Protein AF-A0A2H5VAJ6-F1 (afdb_monomer)

Sequence (158 aa):
MIKIFIHKDFTLPMLGKDSFVKLMRAGVEYDRASRRFRIKDGADVASILAILKEVVREEISIELPCMICGNDAGCSECEFSSNCDRTSVSSKCICKQCIEGGYHGYTEHLSSLFNAAKSRGDGEVQQQGRGGRRGRGGERIGGRGGDGGDKGGKGKID

Secondary structure (DSSP, 8-state):
-EEEETTS-B--PPPPHHHHHHHHHTTEEEETTTTEEEEPTT--HHHHHHHHHHH-SS-EEEEPBBTTT-SB--GGG-TTTTT--TTTS-S-B--HHHHTTHHHHHHHHHHHHHHHHHTT--------------------------------------

Structure (mmCIF, N/CA/C/O backbone):
data_AF-A0A2H5VAJ6-F1
#
_entry.id   AF-A0A2H5VAJ6-F1
#
loop_
_atom_site.group_PDB
_atom_site.id
_atom_site.type_symbol
_atom_site.label_atom_id
_atom_site.label_alt_id
_atom_site.label_comp_id
_atom_site.label_asym_id
_atom_site.label_entity_id
_atom_site.label_seq_id
_atom_site.pdbx_PDB_ins_code
_atom_site.Cartn_x
_atom_site.Cartn_y
_atom_site.Cartn_z
_atom_site.occupancy
_atom_site.B_iso_or_equiv
_atom_site.auth_seq_id
_atom_site.auth_comp_id
_atom_site.auth_asym_id
_atom_site.auth_atom_id
_atom_site.pdbx_PDB_model_num
ATOM 1 N N . MET A 1 1 ? 1.525 11.535 8.770 1.00 79.69 1 MET A N 1
ATOM 2 C CA . MET A 1 1 ? 1.129 11.017 7.439 1.00 79.69 1 MET A CA 1
ATOM 3 C C . MET A 1 1 ? 1.319 9.516 7.462 1.00 79.69 1 MET A C 1
ATOM 5 O O . MET A 1 1 ? 2.439 9.052 7.655 1.00 79.69 1 MET A O 1
ATOM 9 N N . ILE A 1 2 ? 0.233 8.767 7.323 1.00 87.50 2 ILE A N 1
ATOM 10 C CA . ILE A 1 2 ? 0.229 7.306 7.404 1.00 87.50 2 ILE A CA 1
ATOM 11 C C . ILE A 1 2 ? 0.269 6.739 5.989 1.00 87.50 2 ILE A C 1
ATOM 13 O O . ILE A 1 2 ? -0.517 7.141 5.131 1.00 87.50 2 ILE A O 1
ATOM 17 N N . LYS A 1 3 ? 1.186 5.799 5.751 1.00 89.69 3 LYS A N 1
ATOM 18 C CA . LYS A 1 3 ? 1.304 5.090 4.474 1.00 89.69 3 LYS A CA 1
ATOM 19 C C . LYS A 1 3 ? 0.563 3.760 4.559 1.00 89.69 3 LYS A C 1
ATOM 21 O O . LYS A 1 3 ? 0.843 2.946 5.438 1.00 89.69 3 LYS A O 1
ATOM 26 N N . ILE A 1 4 ? -0.380 3.559 3.648 1.00 90.88 4 ILE A N 1
ATOM 27 C CA . ILE A 1 4 ? -1.153 2.326 3.510 1.00 90.88 4 ILE A CA 1
ATOM 28 C C . ILE A 1 4 ? -0.661 1.617 2.263 1.00 90.88 4 ILE A C 1
ATOM 30 O O . ILE A 1 4 ? -0.732 2.170 1.169 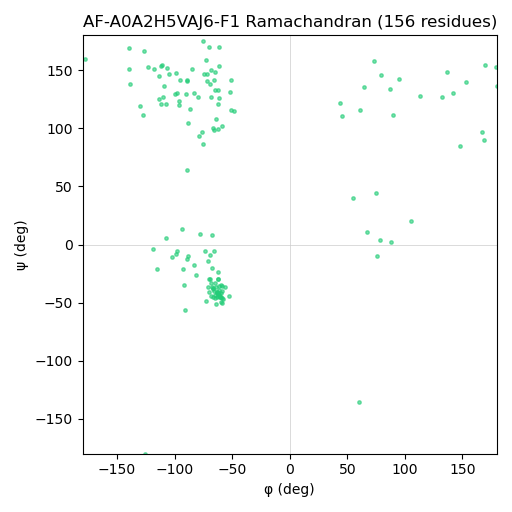1.00 90.88 4 ILE A O 1
ATOM 34 N N . PHE A 1 5 ? -0.172 0.394 2.421 1.00 90.38 5 PHE A N 1
ATOM 35 C CA . PHE A 1 5 ? 0.392 -0.369 1.317 1.00 90.38 5 PHE A CA 1
ATOM 36 C C . PHE A 1 5 ? -0.618 -1.383 0.789 1.00 90.38 5 PHE A C 1
ATOM 38 O O . PHE A 1 5 ? -1.169 -2.180 1.551 1.00 90.38 5 PHE A O 1
ATOM 45 N N . ILE A 1 6 ? -0.829 -1.398 -0.526 1.00 85.25 6 ILE A N 1
ATOM 46 C CA . ILE A 1 6 ? -1.641 -2.436 -1.168 1.00 85.25 6 ILE A CA 1
ATOM 47 C C . ILE A 1 6 ? -0.770 -3.694 -1.330 1.00 85.25 6 ILE A C 1
ATOM 49 O O . ILE A 1 6 ? 0.344 -3.627 -1.849 1.00 85.25 6 ILE A O 1
ATOM 53 N N . HIS A 1 7 ? -1.261 -4.840 -0.843 1.00 83.12 7 HIS A N 1
ATOM 54 C CA . HIS A 1 7 ? -0.561 -6.139 -0.775 1.00 83.12 7 HIS A CA 1
ATOM 55 C C . HIS A 1 7 ? 0.641 -6.236 0.187 1.00 83.12 7 HIS A C 1
ATOM 57 O O . HIS A 1 7 ? 1.358 -7.239 0.167 1.00 83.12 7 HIS A O 1
ATOM 63 N N . LYS A 1 8 ? 0.867 -5.243 1.054 1.00 88.00 8 LYS A N 1
ATOM 64 C CA . LYS A 1 8 ? 1.851 -5.340 2.146 1.00 88.00 8 LYS A CA 1
ATOM 65 C C . LYS A 1 8 ? 1.199 -5.016 3.482 1.00 88.00 8 LYS A C 1
ATOM 67 O O . LYS A 1 8 ? 0.090 -4.491 3.546 1.00 88.00 8 LYS A O 1
ATOM 72 N N . ASP A 1 9 ? 1.913 -5.348 4.547 1.00 91.81 9 ASP A N 1
ATOM 73 C CA . ASP A 1 9 ? 1.493 -4.986 5.890 1.00 91.81 9 ASP A CA 1
ATOM 74 C C . ASP A 1 9 ? 1.713 -3.496 6.161 1.00 91.81 9 ASP A C 1
ATOM 76 O O . ASP A 1 9 ? 2.703 -2.910 5.721 1.00 91.81 9 ASP A O 1
ATOM 80 N N . PHE A 1 10 ? 0.829 -2.903 6.957 1.00 92.75 10 PHE A N 1
ATOM 81 C CA . PHE A 1 10 ? 0.958 -1.534 7.447 1.00 92.75 10 PHE A CA 1
ATOM 82 C C . PHE A 1 10 ? 0.530 -1.425 8.912 1.00 92.75 10 PHE A C 1
ATOM 84 O O . PHE A 1 10 ? -0.026 -2.353 9.507 1.00 92.75 10 PHE A O 1
ATOM 91 N N . THR A 1 11 ? 0.820 -0.279 9.516 1.00 91.62 11 THR A N 1
ATOM 92 C CA . THR A 1 11 ? 0.467 0.035 10.900 1.00 91.62 11 THR A CA 1
ATOM 93 C C . THR A 1 11 ? -0.546 1.168 10.934 1.00 91.62 11 THR A C 1
ATOM 95 O O . THR A 1 11 ? -0.515 2.084 10.114 1.00 91.62 11 THR A O 1
ATOM 98 N N . LEU A 1 12 ? -1.459 1.097 11.898 1.00 90.69 12 LEU A N 1
ATOM 99 C CA . LEU A 1 12 ? -2.418 2.154 12.193 1.00 90.69 12 LEU A CA 1
ATOM 100 C C . LEU A 1 12 ? -2.275 2.567 13.660 1.00 90.69 12 LEU A C 1
ATOM 102 O O . LEU A 1 12 ? -1.876 1.738 14.488 1.00 90.69 12 LEU A O 1
ATOM 106 N N . PRO A 1 13 ? -2.614 3.821 14.001 1.00 88.88 13 PRO A N 1
ATOM 107 C CA . PRO A 1 13 ? -2.754 4.232 15.388 1.00 88.88 13 PRO A CA 1
ATOM 108 C C . PRO A 1 13 ? -3.861 3.430 16.078 1.00 88.88 13 PRO A C 1
ATOM 110 O O . PRO A 1 13 ? -4.634 2.704 15.449 1.00 88.88 13 PRO A O 1
ATOM 113 N N . MET A 1 14 ? -3.949 3.564 17.400 1.00 87.12 14 MET A N 1
ATOM 114 C CA . MET A 1 14 ? -4.960 2.850 18.169 1.00 87.12 14 MET A CA 1
ATOM 115 C C . MET A 1 14 ? -6.366 3.292 17.741 1.00 87.12 14 MET A C 1
ATOM 117 O O . MET A 1 14 ? -6.715 4.467 17.837 1.00 87.12 14 MET A O 1
ATOM 121 N N . LEU A 1 15 ? -7.168 2.339 17.269 1.00 88.31 15 LEU A N 1
ATOM 122 C CA . LEU A 1 15 ? -8.532 2.586 16.809 1.00 88.31 15 LEU A CA 1
ATOM 123 C C . LEU A 1 15 ? -9.539 2.217 17.899 1.00 88.31 15 LEU A C 1
ATOM 125 O O . L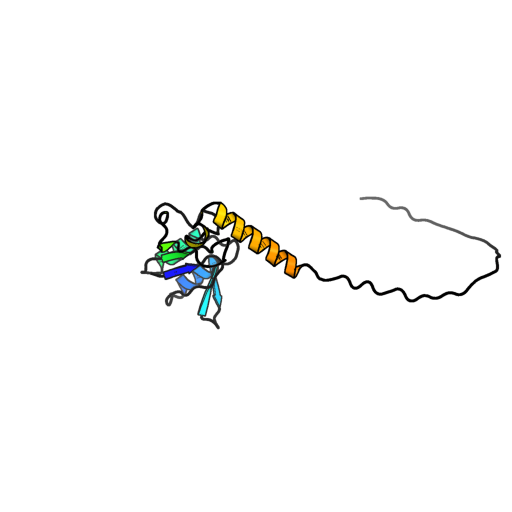EU A 1 15 ? -9.338 1.265 18.655 1.00 88.31 15 LEU A O 1
ATOM 129 N N . GLY A 1 16 ? -10.661 2.937 17.941 1.00 89.75 16 GLY A N 1
ATOM 130 C CA . GLY A 1 16 ? -11.812 2.536 18.747 1.00 89.75 16 GLY A CA 1
ATOM 131 C C . GLY A 1 16 ? -12.373 1.183 18.293 1.00 89.75 16 GLY A C 1
ATOM 132 O O . GLY A 1 16 ? -12.244 0.804 17.127 1.00 89.75 16 GLY A O 1
ATOM 133 N N . LYS A 1 17 ? -13.023 0.458 19.213 1.00 92.69 17 LYS A N 1
ATOM 134 C CA . LYS A 1 17 ? -13.566 -0.890 18.964 1.00 92.69 17 LYS A CA 1
ATOM 135 C C . LYS A 1 17 ? -14.472 -0.936 17.729 1.00 92.69 17 LYS A C 1
ATOM 137 O O . LYS A 1 17 ? -14.327 -1.835 16.905 1.00 92.69 17 LYS A O 1
ATOM 142 N N . ASP A 1 18 ? -15.360 0.041 17.579 1.00 93.62 18 ASP A N 1
ATOM 143 C CA . ASP A 1 18 ? -16.327 0.066 16.477 1.00 93.62 18 ASP A CA 1
ATOM 144 C C . ASP A 1 18 ? -15.644 0.304 15.129 1.00 93.62 18 ASP A C 1
ATOM 146 O O . ASP A 1 18 ? -15.900 -0.414 14.163 1.00 93.62 18 ASP A O 1
ATOM 150 N N . SER A 1 19 ? -14.707 1.252 15.077 1.00 92.00 19 SER A N 1
ATOM 151 C CA . SER A 1 19 ? -13.898 1.535 13.891 1.00 92.00 19 SER A CA 1
ATOM 152 C C . SER A 1 19 ? -13.038 0.347 13.476 1.00 92.00 19 SER A C 1
ATOM 154 O O . SER A 1 19 ? -12.956 0.019 12.294 1.00 92.00 19 SER A O 1
ATOM 156 N N . PHE A 1 20 ? -12.438 -0.337 14.453 1.00 93.00 20 PHE A N 1
ATOM 157 C CA . PHE A 1 20 ? -11.682 -1.558 14.208 1.00 93.00 20 PHE A CA 1
ATOM 158 C C . PHE A 1 20 ? -12.578 -2.627 13.572 1.00 93.00 20 PHE A C 1
ATOM 160 O O . PHE A 1 20 ? -12.246 -3.169 12.524 1.00 93.00 20 PHE A O 1
ATOM 167 N N . VAL A 1 21 ? -13.759 -2.887 14.144 1.00 93.69 21 VAL A N 1
ATOM 168 C CA . VAL A 1 21 ? -14.710 -3.867 13.592 1.00 93.69 21 VAL A CA 1
ATOM 169 C C . VAL A 1 21 ? -15.174 -3.481 12.182 1.00 93.69 21 VAL A C 1
ATOM 171 O O . VAL A 1 21 ? -15.276 -4.363 11.327 1.00 93.69 21 VAL A O 1
ATOM 174 N N . LYS A 1 22 ? -15.419 -2.190 11.909 1.00 94.19 22 LYS A N 1
ATOM 175 C CA . LYS A 1 22 ? -15.766 -1.696 10.564 1.00 94.19 22 LYS A CA 1
ATOM 176 C C . LYS A 1 22 ? -14.679 -2.038 9.537 1.00 94.19 22 LYS A C 1
ATOM 178 O O . LYS A 1 22 ? -15.008 -2.585 8.488 1.00 94.19 22 LYS A O 1
ATOM 183 N N . LEU A 1 23 ? -13.403 -1.795 9.850 1.00 93.56 23 LEU A N 1
ATOM 184 C CA . LEU A 1 23 ? -12.286 -2.128 8.952 1.00 93.56 23 LEU A CA 1
ATOM 185 C C . LEU A 1 23 ? -12.189 -3.628 8.670 1.00 93.56 23 LEU A C 1
ATOM 187 O O . LEU A 1 23 ? -12.017 -4.033 7.523 1.00 93.56 23 LEU A O 1
ATOM 191 N N . MET A 1 24 ? -12.357 -4.461 9.700 1.00 93.38 24 MET A N 1
ATOM 192 C CA . MET A 1 24 ? -12.281 -5.916 9.533 1.00 93.38 24 MET A CA 1
ATOM 193 C C . MET A 1 24 ? -13.400 -6.446 8.626 1.00 93.38 24 MET A C 1
ATOM 195 O O . MET A 1 24 ? -13.183 -7.345 7.815 1.00 93.38 24 MET A O 1
ATOM 199 N N . ARG A 1 25 ? -14.600 -5.855 8.720 1.00 93.50 25 ARG A N 1
ATOM 200 C CA . ARG A 1 25 ? -15.733 -6.163 7.830 1.00 93.50 25 ARG A CA 1
ATOM 201 C C . ARG A 1 25 ? -15.503 -5.689 6.397 1.00 93.50 25 ARG A C 1
ATOM 203 O O . ARG A 1 25 ? -15.950 -6.362 5.477 1.00 93.50 25 ARG A O 1
ATOM 210 N N . ALA A 1 26 ? -14.797 -4.575 6.216 1.00 93.06 26 ALA A N 1
ATOM 211 C CA . ALA A 1 26 ? -14.444 -4.040 4.903 1.00 93.06 26 ALA A CA 1
ATOM 212 C C . ALA A 1 26 ? -13.337 -4.841 4.188 1.00 93.06 26 ALA A C 1
ATOM 214 O O . ALA A 1 26 ? -13.042 -4.568 3.031 1.00 93.06 26 ALA A O 1
ATOM 215 N N . GLY A 1 27 ? -12.743 -5.843 4.848 1.00 93.31 27 GLY A N 1
ATOM 216 C CA . GLY A 1 27 ? -11.737 -6.717 4.244 1.00 93.31 27 GLY A CA 1
ATOM 217 C C . GLY A 1 27 ? -10.306 -6.438 4.691 1.00 93.31 27 GLY A C 1
ATOM 218 O O . GLY A 1 27 ? -9.373 -6.850 4.010 1.00 93.31 27 GLY A O 1
ATOM 219 N N . VAL A 1 28 ? -10.110 -5.775 5.832 1.00 94.06 28 VAL A N 1
ATOM 220 C CA . VAL A 1 28 ? -8.798 -5.685 6.488 1.00 94.06 28 VAL A CA 1
ATOM 221 C C . VAL A 1 28 ? -8.621 -6.865 7.451 1.00 94.06 28 VAL A C 1
ATOM 223 O O . VAL A 1 28 ? -9.550 -7.281 8.137 1.00 94.06 28 VAL A O 1
ATOM 226 N N . GLU A 1 29 ? -7.424 -7.424 7.507 1.00 94.75 29 GLU A N 1
ATOM 227 C CA . GLU A 1 29 ? -6.979 -8.395 8.499 1.00 94.75 29 GLU A CA 1
ATOM 228 C C . GLU A 1 29 ? -6.021 -7.731 9.479 1.00 94.75 29 GLU A C 1
ATOM 230 O O . GLU A 1 29 ? -5.319 -6.779 9.141 1.00 94.75 29 GLU A O 1
ATOM 235 N N . TYR A 1 30 ? -5.983 -8.253 10.701 1.00 94.69 30 TYR A N 1
ATOM 236 C CA . TYR A 1 30 ? -5.088 -7.787 11.747 1.00 94.69 30 TYR A CA 1
ATOM 237 C C . TYR A 1 30 ? -4.367 -8.975 12.363 1.00 94.69 30 TYR A C 1
ATOM 239 O O . TYR A 1 30 ? -4.995 -9.857 12.957 1.00 94.69 30 TYR A O 1
ATOM 247 N N . ASP A 1 31 ? -3.046 -8.966 12.258 1.00 94.12 31 ASP A N 1
ATOM 248 C CA . ASP A 1 31 ? -2.190 -9.900 12.966 1.00 94.12 31 ASP A CA 1
ATOM 249 C C . ASP A 1 31 ? -1.880 -9.353 14.365 1.00 94.12 31 ASP A C 1
ATOM 251 O O . ASP A 1 31 ? -1.225 -8.323 14.537 1.00 94.12 31 ASP A O 1
ATOM 255 N N . ARG A 1 32 ? -2.336 -10.078 15.391 1.00 91.00 32 ARG A N 1
ATOM 256 C CA . ARG A 1 32 ? -2.120 -9.721 16.800 1.00 91.00 32 ARG A CA 1
ATOM 257 C C . ARG A 1 32 ? -0.668 -9.882 17.242 1.00 91.00 32 ARG A C 1
ATOM 259 O O . ARG A 1 32 ? -0.257 -9.163 18.150 1.00 91.00 32 ARG A O 1
ATOM 266 N N . ALA A 1 33 ? 0.080 -10.811 16.643 1.00 92.81 33 ALA A N 1
ATOM 267 C CA . ALA A 1 33 ? 1.462 -11.084 17.024 1.00 92.81 33 ALA A CA 1
ATOM 268 C C . ALA A 1 33 ? 2.380 -9.953 16.556 1.00 92.81 33 ALA A C 1
ATOM 270 O O . ALA A 1 33 ? 3.144 -9.402 17.347 1.00 92.81 33 ALA A O 1
ATOM 271 N N . SER A 1 34 ? 2.254 -9.558 15.287 1.00 91.38 34 SER A N 1
ATOM 272 C CA . SER A 1 34 ? 3.052 -8.471 14.717 1.00 91.38 34 SER A CA 1
ATOM 273 C C . SER A 1 34 ? 2.437 -7.078 14.887 1.00 91.38 34 SER A C 1
ATOM 275 O O . SER A 1 34 ? 3.120 -6.084 14.641 1.00 91.38 34 SER A O 1
ATOM 277 N N . ARG A 1 35 ? 1.177 -6.994 15.342 1.00 90.31 35 ARG A N 1
ATOM 278 C CA . ARG A 1 35 ? 0.374 -5.761 15.439 1.00 90.31 35 ARG A CA 1
ATOM 279 C C . ARG A 1 35 ? 0.279 -5.019 14.106 1.00 90.31 35 ARG A C 1
ATOM 281 O O . ARG A 1 35 ? 0.365 -3.791 14.061 1.00 90.31 35 ARG A O 1
ATOM 288 N N . ARG A 1 36 ? 0.122 -5.772 13.018 1.00 94.00 36 ARG A N 1
ATOM 289 C CA . ARG A 1 36 ? 0.060 -5.237 11.656 1.00 94.00 36 ARG A CA 1
ATOM 290 C C . ARG A 1 36 ? -1.272 -5.526 10.992 1.00 94.00 36 ARG A C 1
ATOM 292 O O . ARG A 1 36 ? -1.934 -6.516 11.293 1.00 94.00 36 ARG A O 1
ATOM 299 N N . PHE A 1 37 ? -1.644 -4.629 10.093 1.00 94.25 37 PHE A N 1
ATOM 300 C CA . PHE A 1 37 ? -2.842 -4.715 9.277 1.00 94.25 37 PHE A CA 1
ATOM 301 C C . PHE A 1 37 ? -2.479 -5.108 7.852 1.00 94.25 37 PHE A C 1
ATOM 303 O O . PHE A 1 37 ? -1.436 -4.695 7.345 1.00 94.25 37 PHE A O 1
ATOM 310 N N . ARG A 1 38 ? -3.365 -5.859 7.201 1.00 93.94 38 ARG A N 1
ATOM 311 C CA . ARG A 1 38 ? -3.237 -6.259 5.799 1.00 93.94 38 ARG A CA 1
ATOM 312 C C . ARG A 1 38 ? -4.588 -6.163 5.110 1.00 93.94 38 ARG A C 1
ATOM 314 O O . ARG A 1 38 ? -5.593 -6.558 5.683 1.00 93.94 38 ARG A O 1
ATOM 321 N N . ILE A 1 39 ? -4.634 -5.650 3.888 1.00 92.38 39 ILE A N 1
ATOM 322 C CA . ILE A 1 39 ? -5.860 -5.672 3.079 1.00 92.38 39 ILE A CA 1
ATOM 323 C C . ILE A 1 39 ? -5.950 -7.037 2.387 1.00 92.38 39 ILE A C 1
ATOM 325 O O . ILE A 1 39 ? -4.969 -7.476 1.788 1.00 92.38 39 ILE A O 1
ATOM 329 N N . LYS A 1 40 ? -7.105 -7.707 2.481 1.00 91.44 40 LYS A N 1
ATOM 330 C CA . LYS A 1 40 ? -7.362 -8.974 1.784 1.00 91.44 40 LYS A CA 1
ATOM 331 C C . LYS A 1 40 ? -7.359 -8.774 0.274 1.00 91.44 40 LYS A C 1
ATOM 333 O O . LYS A 1 40 ? -7.810 -7.744 -0.228 1.00 91.44 40 LYS A O 1
ATOM 338 N N . ASP A 1 41 ? -6.942 -9.803 -0.453 1.00 86.50 41 ASP A N 1
ATOM 339 C CA . ASP A 1 41 ? -7.063 -9.805 -1.906 1.00 86.50 41 ASP A CA 1
ATOM 340 C C . ASP A 1 41 ? -8.545 -9.741 -2.321 1.00 86.50 41 ASP A C 1
ATOM 342 O O . ASP A 1 41 ? -9.395 -10.440 -1.767 1.00 86.50 41 ASP A O 1
ATOM 346 N N . GLY A 1 42 ? -8.862 -8.861 -3.276 1.00 84.00 42 GLY A N 1
ATOM 347 C CA . GLY A 1 42 ? -10.231 -8.632 -3.754 1.00 84.00 42 GLY A CA 1
ATOM 348 C C . GLY A 1 42 ? -11.112 -7.767 -2.844 1.00 84.00 42 GLY A C 1
ATOM 349 O O . GLY A 1 42 ? -12.289 -7.588 -3.149 1.00 84.00 42 GLY A O 1
ATOM 350 N N . ALA A 1 43 ? -10.579 -7.224 -1.745 1.00 88.06 43 ALA A N 1
ATOM 351 C CA . ALA A 1 43 ? -11.310 -6.265 -0.923 1.00 88.06 43 ALA A CA 1
ATOM 352 C C . ALA A 1 43 ? -11.517 -4.928 -1.653 1.00 88.06 43 ALA A C 1
ATOM 354 O O . ALA A 1 43 ? -10.678 -4.495 -2.446 1.00 88.06 43 ALA A O 1
ATOM 355 N N . ASP A 1 44 ? -12.618 -4.245 -1.335 1.00 88.38 44 ASP A N 1
ATOM 356 C CA . ASP A 1 44 ? -12.884 -2.905 -1.849 1.00 88.38 44 ASP A CA 1
ATOM 357 C C . ASP A 1 44 ? -12.025 -1.865 -1.111 1.00 88.38 44 ASP A C 1
ATOM 359 O O . ASP A 1 44 ? -12.350 -1.385 -0.018 1.00 88.38 44 ASP A O 1
ATOM 363 N N . VAL A 1 45 ? -10.901 -1.520 -1.736 1.00 88.94 45 VAL A N 1
ATOM 364 C CA . VAL A 1 45 ? -9.926 -0.555 -1.222 1.00 88.94 45 VAL A CA 1
ATOM 365 C C . VAL A 1 45 ? -10.560 0.825 -1.017 1.00 88.94 45 VAL A C 1
ATOM 367 O O . VAL A 1 45 ? -10.219 1.503 -0.045 1.00 88.94 45 VAL A O 1
ATOM 370 N N . ALA A 1 46 ? -11.511 1.233 -1.865 1.00 88.75 46 ALA A N 1
ATOM 371 C CA . ALA A 1 46 ? -12.165 2.535 -1.750 1.00 88.75 46 ALA A CA 1
ATOM 372 C C . ALA A 1 46 ? -12.978 2.640 -0.449 1.00 88.75 46 ALA A C 1
ATOM 374 O O . ALA A 1 46 ? -12.824 3.610 0.301 1.00 88.75 46 ALA A O 1
ATOM 375 N N . SER A 1 47 ? -13.764 1.607 -0.125 1.00 90.31 47 SER A N 1
ATOM 376 C CA . SER A 1 47 ? -14.505 1.523 1.141 1.00 90.31 47 SER A CA 1
ATOM 377 C C . SER A 1 47 ? -13.584 1.525 2.361 1.00 90.31 47 SER A C 1
ATOM 379 O O . SER A 1 47 ? -13.840 2.234 3.338 1.00 90.31 47 SER A O 1
ATOM 381 N N . ILE A 1 48 ? -12.480 0.772 2.309 1.00 91.94 48 ILE A N 1
ATOM 382 C CA . ILE A 1 48 ? -11.490 0.739 3.397 1.00 91.94 48 ILE A CA 1
ATOM 383 C C . ILE A 1 48 ? -10.916 2.138 3.636 1.00 91.94 48 ILE A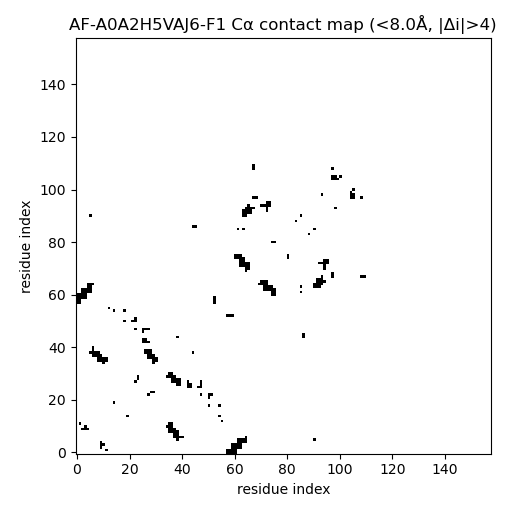 C 1
ATOM 385 O O . ILE A 1 48 ? -10.838 2.591 4.777 1.00 91.94 48 ILE A O 1
ATOM 389 N N . LEU A 1 49 ? -10.557 2.853 2.572 1.00 89.75 49 LEU A N 1
ATOM 390 C CA . LEU A 1 49 ? -10.001 4.199 2.680 1.00 89.75 49 LEU A CA 1
ATOM 391 C C . LEU A 1 49 ? -11.004 5.221 3.190 1.00 89.75 49 LEU A C 1
ATOM 393 O O . LEU A 1 49 ? -10.611 6.100 3.951 1.00 89.75 49 LEU A O 1
ATOM 397 N N . ALA A 1 50 ? -12.276 5.114 2.807 1.00 90.38 50 ALA A N 1
ATOM 398 C CA . ALA A 1 50 ? -13.326 5.969 3.350 1.00 90.38 50 ALA A CA 1
ATOM 399 C C . ALA A 1 50 ? -13.426 5.814 4.877 1.00 90.38 50 ALA A C 1
ATOM 401 O O . ALA A 1 50 ? -13.413 6.811 5.598 1.00 90.38 50 ALA A O 1
ATOM 402 N N . ILE A 1 51 ? -13.412 4.570 5.374 1.00 91.50 51 ILE A N 1
ATOM 403 C CA . ILE A 1 51 ? -13.412 4.282 6.817 1.00 91.50 51 ILE A CA 1
ATOM 404 C C . ILE A 1 51 ? -12.138 4.822 7.476 1.00 91.50 51 ILE A C 1
ATOM 406 O O . ILE A 1 51 ? -12.205 5.449 8.531 1.00 91.50 51 ILE A O 1
ATOM 410 N N . LEU A 1 52 ? -10.965 4.604 6.875 1.00 91.06 52 LEU A N 1
ATOM 411 C CA . LEU A 1 52 ? -9.707 5.092 7.443 1.00 91.06 52 LEU A CA 1
ATOM 412 C C . LEU A 1 52 ? -9.669 6.623 7.515 1.00 91.06 52 LEU A C 1
ATOM 414 O O . LEU A 1 52 ? -9.245 7.153 8.535 1.00 91.06 52 LEU A O 1
ATOM 418 N N . LYS A 1 53 ? -10.160 7.330 6.492 1.00 89.88 53 LYS A N 1
ATOM 419 C CA . LYS A 1 53 ? -10.252 8.799 6.484 1.00 89.88 53 LYS A CA 1
ATOM 420 C C . LYS A 1 53 ? -11.220 9.345 7.538 1.00 89.88 53 LYS A C 1
ATOM 422 O O . LYS A 1 53 ? -10.985 10.424 8.064 1.00 89.88 53 LYS A O 1
ATOM 427 N N . GLU A 1 54 ? -12.295 8.620 7.850 1.00 89.12 54 GLU A N 1
ATOM 428 C CA . GLU A 1 54 ? -13.239 8.997 8.915 1.00 89.12 54 GLU A CA 1
ATOM 429 C C . GLU A 1 54 ? -12.605 8.848 10.308 1.00 89.12 54 GLU A C 1
ATOM 431 O O . GLU A 1 54 ? -12.812 9.672 11.199 1.00 89.12 54 GLU A O 1
ATOM 436 N N . VAL A 1 55 ? -11.837 7.776 10.513 1.00 86.62 55 VAL A N 1
ATOM 437 C CA . VAL A 1 55 ? -11.372 7.367 11.845 1.00 86.62 55 VAL A CA 1
ATOM 438 C C . VAL A 1 55 ? -10.013 7.969 12.192 1.00 86.62 55 VAL A C 1
ATOM 440 O O . VAL A 1 55 ? -9.739 8.271 13.356 1.00 86.62 55 VAL A O 1
ATOM 443 N N . VAL A 1 56 ? -9.143 8.121 11.200 1.00 87.81 56 VAL A N 1
ATOM 444 C CA . VAL A 1 56 ? -7.775 8.584 11.389 1.00 87.81 56 VAL A CA 1
ATOM 445 C C . VAL A 1 56 ? -7.717 10.083 11.123 1.00 87.81 56 VAL A C 1
ATOM 447 O O . VAL A 1 56 ? -8.002 10.546 10.028 1.00 87.81 56 VAL A O 1
ATOM 450 N N . ARG A 1 57 ? -7.307 10.856 12.133 1.00 81.94 57 ARG A N 1
ATOM 451 C CA . ARG A 1 57 ? -7.171 12.325 12.049 1.00 81.94 57 ARG A CA 1
ATOM 452 C C . ARG A 1 57 ? -5.901 12.788 11.321 1.00 81.94 57 ARG A C 1
ATOM 454 O O . ARG A 1 57 ? -5.563 13.965 11.372 1.00 81.94 57 ARG A O 1
ATOM 461 N N . GLU A 1 58 ? -5.175 11.866 10.703 1.00 84.69 58 GLU A N 1
ATOM 462 C CA . GLU A 1 58 ? -3.935 12.132 9.980 1.00 84.69 58 GLU A CA 1
ATOM 463 C C . GLU A 1 58 ? -4.134 11.929 8.482 1.00 84.69 58 GLU A C 1
ATOM 465 O O . GLU A 1 58 ? -4.969 11.138 8.049 1.00 84.69 58 GLU A O 1
ATOM 470 N N . GLU A 1 59 ? -3.310 12.601 7.685 1.00 85.44 59 GLU A N 1
ATOM 471 C CA . GLU A 1 59 ? -3.287 12.404 6.241 1.00 85.44 59 GLU A CA 1
ATOM 472 C C . GLU A 1 59 ? -2.827 10.983 5.878 1.00 85.44 59 GLU A C 1
ATOM 474 O O . GLU A 1 59 ? -1.818 10.489 6.396 1.00 85.44 59 GLU A O 1
ATOM 479 N N . ILE A 1 60 ? -3.570 10.341 4.975 1.00 88.00 60 ILE A N 1
ATOM 480 C CA . ILE A 1 60 ? -3.333 8.974 4.509 1.00 88.00 60 ILE A CA 1
ATOM 481 C C . ILE A 1 60 ? -2.859 9.013 3.056 1.00 88.00 60 ILE A C 1
ATOM 483 O O . ILE A 1 60 ? -3.558 9.548 2.196 1.00 88.00 60 ILE A O 1
ATOM 487 N N . SER A 1 61 ? -1.721 8.377 2.776 1.00 88.38 61 SER A N 1
ATOM 488 C CA . SER A 1 61 ? -1.249 8.099 1.415 1.00 88.38 61 SER A CA 1
ATOM 489 C C . SER A 1 61 ? -1.355 6.609 1.114 1.00 88.38 61 SER A C 1
ATOM 491 O O . SER A 1 61 ? -0.986 5.772 1.940 1.00 88.38 61 SER A O 1
ATOM 493 N N . ILE A 1 62 ? -1.837 6.279 -0.082 1.00 90.56 62 ILE A N 1
ATOM 494 C CA . ILE A 1 62 ? -1.832 4.911 -0.602 1.00 90.56 62 ILE A CA 1
ATOM 495 C C . ILE A 1 62 ? -0.531 4.708 -1.360 1.00 90.56 62 ILE A C 1
ATOM 497 O O . ILE A 1 62 ? -0.205 5.482 -2.258 1.00 90.56 62 ILE A O 1
ATOM 501 N N . GLU A 1 63 ? 0.168 3.634 -1.036 1.00 91.31 63 GLU A N 1
ATOM 502 C CA . GLU A 1 63 ? 1.397 3.219 -1.688 1.00 91.31 63 GLU A CA 1
ATOM 503 C C . GLU A 1 63 ? 1.153 1.926 -2.466 1.00 91.31 63 GLU A C 1
ATOM 505 O O . GLU A 1 63 ? 0.756 0.894 -1.913 1.00 91.31 63 GLU A O 1
ATOM 510 N N . LEU A 1 64 ? 1.391 1.995 -3.775 1.00 91.56 64 LEU A N 1
ATOM 511 C CA . LEU A 1 64 ? 1.326 0.847 -4.670 1.00 91.56 64 LEU A CA 1
ATOM 512 C C . LEU A 1 64 ? 2.731 0.259 -4.858 1.00 91.56 64 LEU A C 1
ATOM 514 O O . LEU A 1 64 ? 3.705 1.012 -4.964 1.00 91.5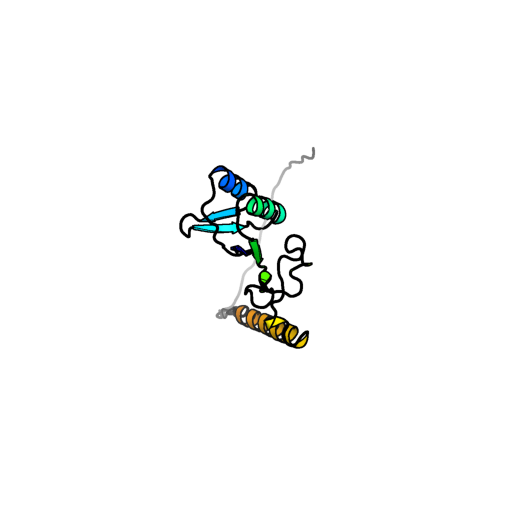6 64 LEU A O 1
ATOM 518 N N . PRO A 1 65 ? 2.874 -1.074 -4.922 1.00 91.06 65 PRO A N 1
ATOM 519 C CA . PRO A 1 65 ? 4.158 -1.692 -5.208 1.00 91.06 65 PRO A CA 1
ATOM 520 C C . PRO A 1 65 ? 4.553 -1.489 -6.677 1.00 91.06 65 PRO A C 1
ATOM 522 O O . PRO A 1 65 ? 3.720 -1.508 -7.589 1.00 91.06 65 PRO A O 1
ATOM 525 N N . CYS A 1 66 ? 5.854 -1.356 -6.912 1.00 88.94 66 CYS A N 1
ATOM 526 C CA . CYS A 1 66 ? 6.453 -1.342 -8.232 1.00 88.94 66 CYS A CA 1
ATOM 527 C C . CYS A 1 66 ? 6.329 -2.731 -8.868 1.00 88.94 66 CYS A C 1
ATOM 529 O O . CYS A 1 66 ? 6.761 -3.725 -8.283 1.00 88.94 66 CYS A O 1
ATOM 531 N N . MET A 1 67 ? 5.783 -2.826 -10.079 1.00 86.62 67 MET A N 1
ATOM 532 C CA . MET A 1 67 ? 5.659 -4.105 -10.787 1.00 86.62 67 MET A CA 1
ATOM 533 C C . MET A 1 67 ? 7.007 -4.707 -11.203 1.00 86.62 67 MET A C 1
ATOM 535 O O . MET A 1 67 ? 7.065 -5.904 -11.461 1.00 86.62 67 MET A O 1
ATOM 539 N N . ILE A 1 68 ? 8.065 -3.891 -11.269 1.00 84.50 68 ILE A N 1
ATOM 540 C CA . ILE A 1 68 ? 9.395 -4.305 -11.729 1.00 84.50 68 ILE A CA 1
ATOM 541 C C . ILE A 1 68 ? 10.251 -4.793 -10.558 1.00 84.50 68 ILE A C 1
ATOM 543 O O . ILE A 1 68 ? 10.717 -5.927 -10.565 1.00 84.50 68 ILE A O 1
ATOM 547 N N . CYS A 1 69 ? 10.439 -3.954 -9.535 1.00 85.88 69 CYS A N 1
ATOM 548 C CA . CYS A 1 69 ? 11.319 -4.270 -8.405 1.00 85.88 69 CYS A CA 1
ATOM 549 C C . CYS A 1 69 ? 10.582 -4.711 -7.129 1.00 85.88 69 CYS A C 1
ATOM 551 O O . CYS A 1 69 ? 11.225 -5.156 -6.186 1.00 85.88 69 CYS A O 1
ATOM 553 N N . GLY A 1 70 ? 9.252 -4.573 -7.054 1.00 86.06 70 GLY A N 1
ATOM 554 C CA . GLY A 1 70 ? 8.456 -4.911 -5.863 1.00 86.06 70 GLY A CA 1
ATOM 555 C C . GLY A 1 70 ? 8.542 -3.906 -4.702 1.00 86.06 70 GLY A C 1
ATOM 556 O O . GLY A 1 70 ? 7.755 -3.990 -3.751 1.00 86.06 70 GLY A O 1
ATOM 557 N N . ASN A 1 71 ? 9.454 -2.932 -4.773 1.00 88.81 71 ASN A N 1
ATOM 558 C CA . ASN A 1 71 ? 9.558 -1.836 -3.803 1.00 88.81 71 ASN A CA 1
ATOM 559 C C . ASN A 1 71 ? 8.384 -0.863 -3.932 1.00 88.81 71 ASN A C 1
ATOM 561 O O . ASN A 1 71 ? 7.601 -0.948 -4.871 1.00 88.81 71 ASN A O 1
ATOM 565 N N . ASP A 1 72 ? 8.239 0.055 -2.987 1.00 90.88 72 ASP A N 1
ATOM 566 C CA . ASP A 1 72 ? 7.148 1.029 -3.017 1.00 90.88 72 ASP A CA 1
ATOM 567 C C . ASP A 1 72 ? 7.355 2.018 -4.169 1.00 90.88 72 ASP A C 1
ATOM 569 O O . ASP A 1 72 ? 8.477 2.450 -4.440 1.00 90.88 72 ASP A O 1
ATOM 573 N N . ALA A 1 73 ? 6.281 2.362 -4.881 1.00 90.81 73 ALA A N 1
ATOM 574 C CA . ALA A 1 73 ? 6.382 3.233 -6.048 1.00 90.81 73 ALA A CA 1
ATOM 575 C C . ALA A 1 73 ? 6.692 4.699 -5.698 1.00 90.81 73 ALA A C 1
ATOM 577 O O . ALA A 1 73 ? 7.067 5.456 -6.592 1.00 90.81 73 ALA A O 1
ATOM 578 N N . GLY A 1 74 ? 6.559 5.092 -4.426 1.00 90.81 74 GLY A N 1
ATOM 579 C CA . GLY A 1 74 ? 6.715 6.480 -3.993 1.00 90.81 74 GLY A CA 1
ATOM 580 C C . GLY A 1 74 ? 5.499 7.315 -4.380 1.00 90.81 74 GLY A C 1
ATOM 581 O O . GLY A 1 74 ? 5.624 8.414 -4.912 1.00 90.81 74 GLY A O 1
ATOM 582 N N . CYS A 1 75 ? 4.305 6.771 -4.158 1.00 90.56 75 CYS A N 1
ATOM 583 C CA . CYS A 1 75 ? 3.050 7.369 -4.581 1.00 90.56 75 CYS A CA 1
ATOM 584 C C . CYS A 1 75 ? 2.811 8.741 -3.940 1.00 90.56 75 CYS A C 1
ATOM 586 O O . CYS A 1 75 ? 2.277 9.615 -4.623 1.00 90.56 75 CYS A O 1
ATOM 588 N N . SER A 1 76 ? 3.207 8.953 -2.682 1.00 87.69 76 SER A N 1
ATOM 589 C CA . SER A 1 76 ? 3.105 10.255 -2.004 1.00 87.69 76 SER A CA 1
ATOM 590 C C . SER A 1 76 ? 3.927 11.370 -2.664 1.00 87.69 76 SER A C 1
ATOM 592 O O . SER A 1 76 ? 3.549 12.531 -2.586 1.00 87.69 76 SER A O 1
ATOM 594 N N . GLU A 1 77 ? 5.038 11.024 -3.315 1.00 89.31 77 GLU A N 1
ATOM 595 C CA . GLU A 1 77 ? 5.997 11.967 -3.922 1.00 89.31 77 GLU A CA 1
ATOM 596 C C . GLU A 1 77 ? 5.922 11.962 -5.459 1.00 89.31 77 GLU A C 1
ATOM 598 O O . GLU A 1 77 ? 6.724 12.592 -6.147 1.00 89.31 77 GLU A O 1
ATOM 603 N N . CYS A 1 78 ? 4.957 11.229 -6.015 1.00 89.81 78 CYS A N 1
ATOM 604 C CA . CYS A 1 78 ? 4.771 11.093 -7.449 1.00 89.81 78 CYS A CA 1
ATOM 605 C C . CYS A 1 78 ? 4.219 12.390 -8.063 1.00 89.81 78 CYS A C 1
ATOM 607 O O . CYS A 1 78 ? 3.309 13.018 -7.516 1.00 89.81 78 CYS A O 1
ATOM 609 N N . GLU A 1 79 ? 4.709 12.750 -9.249 1.00 88.75 79 GLU A N 1
ATOM 610 C CA . GLU A 1 79 ? 4.241 13.915 -10.016 1.00 88.75 79 GLU A CA 1
ATOM 611 C C 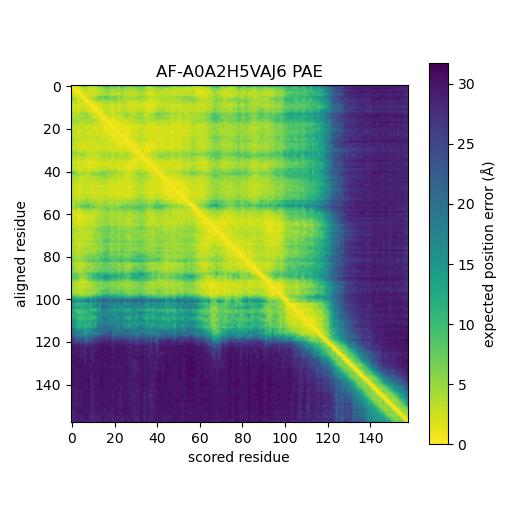. GLU A 1 79 ? 2.761 13.820 -10.427 1.00 88.75 79 GLU A C 1
ATOM 613 O O . GLU A 1 79 ? 2.095 14.837 -10.594 1.00 88.75 79 GLU A O 1
ATOM 618 N N . PHE A 1 80 ? 2.221 12.601 -10.497 1.00 89.12 80 PHE A N 1
ATOM 619 C CA . PHE A 1 80 ? 0.808 12.327 -10.776 1.00 89.12 80 PHE A CA 1
ATOM 620 C C . PHE A 1 80 ? -0.032 12.170 -9.503 1.00 89.12 80 PHE A C 1
ATOM 622 O O . PHE A 1 80 ? -1.141 11.641 -9.534 1.00 89.12 80 PHE A O 1
ATOM 629 N N . SER A 1 81 ? 0.495 12.545 -8.336 1.00 86.81 81 SER A N 1
ATOM 630 C CA . SER A 1 81 ? -0.146 12.219 -7.061 1.00 86.81 81 SER A CA 1
ATOM 631 C C . SER A 1 81 ? -1.538 12.828 -6.879 1.00 86.81 81 SER A C 1
ATOM 633 O O . SER A 1 81 ? -2.368 12.209 -6.206 1.00 86.81 81 SER A O 1
ATOM 635 N N . SER A 1 82 ? -1.787 13.987 -7.491 1.00 85.88 82 SER A N 1
ATOM 636 C CA . SER A 1 82 ? -3.026 14.766 -7.400 1.00 85.88 82 SER A CA 1
ATOM 637 C C . SER A 1 82 ? -4.148 14.270 -8.317 1.00 85.88 82 SER A C 1
ATOM 639 O O . SER A 1 82 ? -5.319 14.480 -8.017 1.00 85.88 82 SER A O 1
ATOM 641 N N . ASN A 1 83 ? -3.805 13.610 -9.421 1.00 88.31 83 ASN A N 1
ATOM 642 C CA . ASN A 1 83 ? -4.732 13.150 -10.459 1.00 88.31 83 ASN A CA 1
ATOM 643 C C . ASN A 1 83 ? -4.729 11.621 -10.649 1.00 88.31 83 ASN A C 1
ATOM 645 O O . ASN A 1 83 ? -5.541 11.098 -11.409 1.00 88.31 83 ASN A O 1
ATOM 649 N N . CYS A 1 84 ? -3.869 10.892 -9.935 1.00 88.81 84 CYS A N 1
ATOM 650 C CA . CYS A 1 84 ? -3.874 9.433 -9.877 1.00 88.81 84 CYS A CA 1
ATOM 651 C C . CYS A 1 84 ? -4.794 8.925 -8.758 1.00 88.81 84 CYS A C 1
ATOM 653 O O . CYS A 1 84 ? -4.439 8.943 -7.571 1.00 88.81 84 CYS A O 1
ATOM 655 N N . ASP A 1 85 ? -5.967 8.419 -9.136 1.00 88.69 85 ASP A N 1
ATOM 656 C CA . ASP A 1 85 ? -6.846 7.698 -8.219 1.00 88.69 85 ASP A CA 1
ATOM 657 C C . ASP A 1 85 ? -6.361 6.256 -8.013 1.00 88.69 85 ASP A C 1
ATOM 659 O O . ASP A 1 85 ? -6.722 5.323 -8.726 1.00 88.69 85 ASP A O 1
ATOM 663 N N . ARG A 1 86 ? -5.558 6.075 -6.965 1.00 87.62 86 ARG A N 1
ATOM 664 C CA . ARG A 1 86 ? -4.932 4.801 -6.565 1.00 87.62 86 ARG A CA 1
ATOM 665 C C . ARG A 1 86 ? -5.927 3.729 -6.117 1.00 87.62 86 ARG A C 1
ATOM 667 O O . ARG A 1 86 ? -5.509 2.613 -5.830 1.00 87.62 86 ARG A O 1
ATOM 674 N N . THR A 1 87 ? -7.212 4.068 -6.026 1.00 84.62 87 THR A N 1
ATOM 675 C CA . THR A 1 87 ? -8.284 3.120 -5.700 1.00 84.62 87 THR A CA 1
ATOM 676 C C . THR A 1 87 ? -8.935 2.513 -6.936 1.00 84.62 87 THR A C 1
ATOM 678 O O . THR A 1 87 ? -9.510 1.433 -6.836 1.00 84.62 87 THR A O 1
ATOM 681 N N . SER A 1 88 ? -8.810 3.170 -8.095 1.00 83.62 88 SER A N 1
ATOM 682 C CA . SER A 1 88 ? -9.414 2.735 -9.358 1.00 83.62 88 SER A CA 1
ATOM 683 C C . SER A 1 88 ? -8.397 2.365 -10.441 1.00 83.62 88 SER A C 1
ATOM 685 O O . SER A 1 88 ? -8.740 1.620 -11.360 1.00 83.62 88 SER A O 1
ATOM 687 N N . VAL A 1 89 ? -7.147 2.836 -10.348 1.00 82.19 89 VAL A N 1
ATOM 688 C CA . VAL A 1 89 ? -6.074 2.410 -11.263 1.00 82.19 89 VAL A CA 1
ATOM 689 C C . VAL A 1 89 ? -5.564 1.001 -10.939 1.00 82.19 89 VAL A C 1
ATOM 691 O O . VAL A 1 89 ? -5.953 0.372 -9.955 1.00 82.19 89 VAL A O 1
ATOM 694 N N . SER A 1 90 ? -4.659 0.487 -11.777 1.00 80.06 90 SER A N 1
ATOM 695 C CA . SER A 1 90 ? -3.997 -0.798 -11.549 1.00 80.06 90 SER A CA 1
ATOM 696 C C . SER A 1 90 ? -3.384 -0.892 -10.149 1.00 80.06 90 SER A C 1
ATOM 698 O O . SER A 1 90 ? -2.735 0.040 -9.680 1.00 80.06 90 SER A O 1
ATOM 700 N N . SER A 1 91 ? -3.470 -2.068 -9.522 1.00 81.69 91 SER A N 1
ATOM 701 C CA . SER A 1 91 ? -2.910 -2.351 -8.187 1.00 81.69 91 SER A CA 1
ATOM 702 C C . SER A 1 91 ? -1.372 -2.345 -8.109 1.00 81.69 91 SER A C 1
ATOM 704 O O . SER A 1 91 ? -0.785 -2.723 -7.093 1.00 81.69 91 SER A O 1
ATOM 706 N N . LYS A 1 92 ? -0.695 -1.935 -9.185 1.00 86.19 92 LYS A N 1
ATOM 707 C CA . LYS A 1 92 ? 0.760 -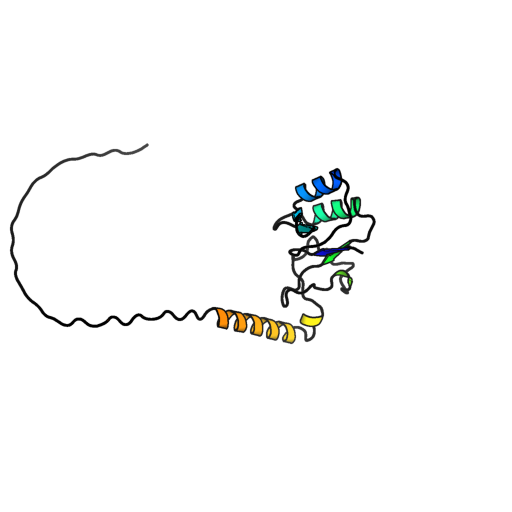1.822 -9.300 1.00 86.19 92 LYS A CA 1
ATOM 708 C C . LYS A 1 92 ? 1.117 -0.553 -10.072 1.00 86.19 92 LYS A C 1
ATOM 710 O O . LYS A 1 92 ? 0.375 -0.141 -10.963 1.00 86.19 92 LYS A O 1
ATOM 715 N N . CYS A 1 93 ? 2.286 0.006 -9.771 1.00 89.69 93 CYS A N 1
ATOM 716 C CA . CYS A 1 93 ? 2.878 1.144 -10.481 1.00 89.69 93 CYS A CA 1
ATOM 717 C C . CYS A 1 93 ? 4.298 0.813 -10.965 1.00 89.69 93 CYS A C 1
ATOM 719 O O . CYS A 1 93 ? 4.800 -0.284 -10.733 1.00 89.69 93 CYS A O 1
ATOM 721 N N . ILE A 1 94 ? 4.967 1.758 -11.627 1.00 88.31 94 ILE A N 1
ATOM 722 C CA . ILE A 1 94 ? 6.412 1.708 -11.893 1.00 88.31 94 ILE A CA 1
ATOM 723 C C . ILE A 1 94 ? 7.047 2.847 -11.093 1.00 88.31 94 ILE A C 1
ATOM 725 O O . ILE A 1 94 ? 6.602 3.987 -11.198 1.00 88.31 94 ILE A O 1
ATOM 729 N N . CYS A 1 95 ? 8.038 2.543 -10.250 1.00 89.75 95 CYS A N 1
ATOM 730 C CA . CYS A 1 95 ? 8.719 3.573 -9.465 1.00 89.75 95 CYS A CA 1
ATOM 731 C C . CYS A 1 95 ? 9.637 4.429 -10.350 1.00 89.75 95 CYS A C 1
ATOM 733 O O . CYS A 1 95 ? 10.093 3.986 -11.408 1.00 89.75 95 CYS A O 1
ATOM 735 N N . LYS A 1 96 ? 9.970 5.636 -9.878 1.00 87.50 96 LYS A N 1
ATOM 736 C CA . LYS A 1 96 ? 10.813 6.588 -10.619 1.00 87.50 96 LYS A CA 1
ATOM 737 C C . LYS A 1 96 ? 12.177 6.011 -11.018 1.00 87.50 96 LYS A C 1
ATOM 739 O O . LYS A 1 96 ? 12.645 6.264 -12.116 1.00 87.50 96 LYS A O 1
ATOM 744 N N . GLN A 1 97 ? 12.776 5.189 -10.159 1.00 85.75 97 GLN A N 1
ATOM 745 C CA . GLN A 1 97 ? 14.065 4.547 -10.438 1.00 85.75 97 GLN A CA 1
ATOM 746 C C . GLN A 1 97 ? 13.979 3.535 -11.585 1.00 85.75 97 GLN A C 1
ATOM 748 O O . GLN A 1 97 ? 14.888 3.443 -12.395 1.00 85.75 97 GLN A O 1
ATOM 753 N N . CYS A 1 98 ? 12.884 2.774 -11.676 1.00 83.94 98 CYS A N 1
ATOM 754 C CA . CYS A 1 98 ? 12.735 1.767 -12.725 1.00 83.94 98 CYS A CA 1
ATOM 755 C C . CYS A 1 98 ? 12.225 2.342 -14.054 1.00 83.94 98 CYS A C 1
ATOM 757 O O . CYS A 1 98 ? 12.338 1.666 -15.072 1.00 83.94 98 CYS A O 1
ATOM 759 N N . ILE A 1 99 ? 11.634 3.543 -14.051 1.00 84.06 99 ILE A N 1
ATOM 760 C CA . ILE A 1 99 ? 11.280 4.256 -15.289 1.00 84.06 99 ILE A CA 1
ATOM 761 C C . ILE A 1 99 ? 12.422 5.148 -15.793 1.00 84.06 99 ILE A C 1
ATOM 763 O O . ILE A 1 99 ? 12.381 5.622 -16.927 1.00 84.06 99 ILE A O 1
ATOM 767 N N . GLU A 1 100 ? 13.447 5.378 -14.972 1.00 82.62 100 GLU A N 1
ATOM 768 C CA . GLU A 1 100 ? 14.664 6.074 -15.374 1.00 82.62 100 GLU A CA 1
ATOM 769 C C . GLU A 1 100 ? 15.355 5.278 -16.498 1.00 82.62 100 GLU A C 1
ATOM 771 O O . GLU A 1 100 ? 15.542 4.067 -16.405 1.00 82.62 100 GLU A O 1
ATOM 776 N N . GLY A 1 101 ? 15.642 5.933 -17.628 1.00 72.88 101 GLY A N 1
ATOM 777 C CA . GLY A 1 101 ? 16.053 5.253 -18.869 1.00 72.88 101 GLY A CA 1
ATOM 778 C C . GLY A 1 101 ? 14.895 4.818 -19.784 1.00 72.88 101 GLY A C 1
ATOM 779 O O . GLY A 1 101 ? 15.130 4.238 -20.847 1.00 72.88 101 GLY A O 1
ATOM 780 N N . GLY A 1 102 ? 13.646 5.121 -19.415 1.00 75.81 102 GLY A N 1
ATOM 781 C CA . GLY A 1 102 ? 12.457 4.955 -20.248 1.00 75.81 102 GLY A CA 1
ATOM 782 C C . GLY A 1 102 ? 12.215 3.509 -20.681 1.00 75.81 102 GLY A C 1
ATOM 783 O O . GLY A 1 102 ? 12.316 2.571 -19.891 1.00 75.81 102 GLY A O 1
ATOM 784 N N . TYR A 1 103 ? 11.895 3.321 -21.964 1.00 75.75 103 TYR A N 1
ATOM 785 C CA . TYR A 1 103 ? 11.660 1.992 -22.534 1.00 75.75 103 TYR A CA 1
ATOM 786 C C . TYR A 1 103 ? 12.878 1.065 -22.392 1.00 75.75 103 TYR A C 1
ATOM 788 O O . TYR A 1 103 ? 12.704 -0.119 -22.123 1.00 75.75 103 TYR A O 1
ATOM 796 N N . HIS A 1 104 ? 14.105 1.592 -22.503 1.00 77.25 104 HIS A N 1
ATOM 797 C CA . HIS A 1 104 ? 15.319 0.779 -22.388 1.00 77.25 104 HIS A CA 1
ATOM 798 C C . HIS A 1 104 ? 15.451 0.173 -20.987 1.00 77.25 104 HIS A C 1
ATOM 800 O O . HIS A 1 104 ? 15.539 -1.049 -20.857 1.00 77.25 104 HIS A O 1
ATOM 806 N N . GLY A 1 105 ? 15.343 1.009 -19.947 1.00 74.00 105 GLY A N 1
ATOM 807 C CA . GLY A 1 105 ? 15.389 0.560 -18.550 1.00 74.00 105 GLY A CA 1
ATOM 808 C C . GLY A 1 105 ? 14.296 -0.463 -18.227 1.00 74.00 105 GLY A C 1
ATOM 809 O O . GLY A 1 105 ? 14.559 -1.488 -17.595 1.00 74.00 105 GLY A O 1
ATOM 810 N N . TYR A 1 106 ? 13.086 -0.259 -18.763 1.00 75.19 106 TYR A N 1
ATOM 811 C CA . TYR A 1 106 ? 11.999 -1.236 -18.677 1.00 75.19 106 TYR A CA 1
ATOM 812 C C . TYR A 1 106 ? 12.371 -2.588 -19.311 1.00 75.19 106 TYR A C 1
ATOM 814 O O . TYR A 1 106 ? 12.219 -3.635 -18.675 1.00 75.19 106 TYR A O 1
ATOM 822 N N . THR A 1 107 ? 12.883 -2.583 -20.547 1.00 82.44 107 THR A N 1
ATOM 823 C CA . THR A 1 107 ? 13.224 -3.820 -21.269 1.00 82.44 107 THR A CA 1
ATOM 824 C C . THR A 1 107 ? 14.386 -4.588 -20.649 1.00 82.44 107 THR A C 1
ATOM 826 O O . THR A 1 107 ? 14.340 -5.820 -20.608 1.00 82.44 107 THR A O 1
ATOM 829 N N . GLU A 1 108 ? 15.401 -3.899 -20.125 1.00 80.12 108 GLU A N 1
ATOM 830 C CA . GLU A 1 108 ? 16.538 -4.542 -19.459 1.00 80.12 108 GLU A CA 1
ATOM 831 C C . GLU A 1 108 ? 16.105 -5.233 -18.169 1.00 80.12 108 GLU A C 1
ATOM 833 O O . GLU A 1 108 ? 16.447 -6.396 -17.933 1.00 80.12 108 GLU A O 1
ATOM 838 N N . HIS A 1 109 ? 15.287 -4.559 -17.357 1.00 74.62 109 HIS A N 1
ATOM 839 C CA . HIS A 1 109 ? 14.756 -5.162 -16.143 1.00 74.62 109 HIS A CA 1
ATOM 840 C C . HIS A 1 109 ? 13.832 -6.345 -16.429 1.00 74.62 109 HIS A C 1
ATOM 842 O O . HIS A 1 109 ? 13.976 -7.383 -15.780 1.00 74.62 109 HIS A O 1
ATOM 848 N N . LEU A 1 110 ? 12.933 -6.247 -17.414 1.00 80.31 110 LEU A N 1
ATOM 849 C CA . LEU A 1 110 ? 12.114 -7.395 -17.805 1.00 80.31 110 LEU A CA 1
ATOM 850 C C . LEU A 1 110 ? 12.967 -8.570 -18.285 1.00 80.31 110 LEU A C 1
ATOM 852 O O . LEU A 1 110 ? 12.745 -9.700 -17.852 1.00 80.31 110 LEU A O 1
ATOM 856 N N . SER A 1 111 ? 13.962 -8.312 -19.133 1.00 85.12 111 SER A N 1
ATOM 857 C CA . SER A 1 111 ? 14.872 -9.352 -19.626 1.00 85.12 111 SER A CA 1
ATOM 858 C C . SER A 1 111 ? 15.614 -10.031 -18.473 1.00 85.12 111 SER A C 1
ATOM 860 O O . SER A 1 111 ? 15.713 -11.256 -18.433 1.00 85.12 111 SER A O 1
ATOM 862 N N . SER A 1 112 ? 16.070 -9.251 -17.489 1.00 81.62 112 SER A N 1
ATOM 863 C CA . SER A 1 112 ? 16.695 -9.768 -16.268 1.00 81.62 112 SER A CA 1
ATOM 864 C C . SER A 1 112 ? 15.748 -10.666 -15.461 1.00 81.62 112 SER A C 1
ATOM 866 O O . SER A 1 112 ? 16.132 -11.771 -15.076 1.00 81.62 112 SER A O 1
ATOM 868 N N . LEU A 1 113 ? 14.486 -10.258 -15.273 1.00 80.12 113 LEU A N 1
ATOM 869 C CA . LEU A 1 113 ? 13.478 -11.067 -14.578 1.00 80.12 113 LEU A CA 1
ATOM 870 C C . LEU A 1 113 ? 13.195 -12.392 -15.300 1.00 80.12 113 LEU A C 1
ATOM 872 O O . LEU A 1 113 ? 13.156 -13.441 -14.654 1.00 80.12 113 LEU A O 1
ATOM 876 N N . PHE A 1 114 ? 13.043 -12.374 -16.627 1.00 85.81 114 PHE A N 1
ATOM 877 C CA . PHE A 1 114 ? 12.838 -13.595 -17.414 1.00 85.81 114 PHE A CA 1
ATOM 878 C C . PHE A 1 114 ? 14.047 -14.538 -17.340 1.00 85.81 114 PHE A C 1
ATOM 880 O O . PHE A 1 114 ? 13.877 -15.746 -17.157 1.00 85.81 114 PHE A O 1
ATOM 887 N N . ASN A 1 115 ? 15.267 -14.003 -17.409 1.00 84.12 115 ASN A N 1
ATOM 888 C CA . ASN A 1 115 ? 16.490 -14.796 -17.278 1.00 84.12 115 ASN A CA 1
ATOM 889 C C . ASN A 1 115 ? 16.638 -15.403 -15.870 1.00 84.12 115 ASN A C 1
ATOM 891 O O . ASN A 1 115 ? 17.003 -16.571 -15.740 1.00 84.12 115 ASN A O 1
ATOM 895 N N . ALA A 1 116 ? 16.292 -14.651 -14.821 1.00 78.62 116 ALA A N 1
ATOM 896 C CA . ALA A 1 116 ? 16.291 -15.133 -13.439 1.00 78.62 116 ALA A CA 1
ATOM 897 C C . ALA A 1 116 ? 15.193 -16.179 -13.159 1.00 78.62 116 ALA A C 1
ATOM 899 O O . ALA A 1 116 ? 15.365 -17.046 -12.304 1.00 78.62 116 ALA A O 1
ATOM 900 N N . ALA A 1 117 ? 14.059 -16.121 -13.864 1.00 73.12 117 ALA A N 1
ATOM 901 C CA . ALA A 1 117 ? 13.032 -17.158 -13.796 1.00 73.12 117 ALA A CA 1
ATOM 902 C C . ALA A 1 117 ? 13.494 -18.459 -14.476 1.00 73.12 117 ALA A C 1
ATOM 904 O O . ALA A 1 117 ? 13.222 -19.547 -13.970 1.00 73.12 117 ALA A O 1
ATOM 905 N N . LYS A 1 118 ? 14.248 -18.352 -15.578 1.00 68.56 118 LYS A N 1
ATOM 906 C CA . LYS A 1 118 ? 14.797 -19.500 -16.311 1.00 68.56 118 LYS A CA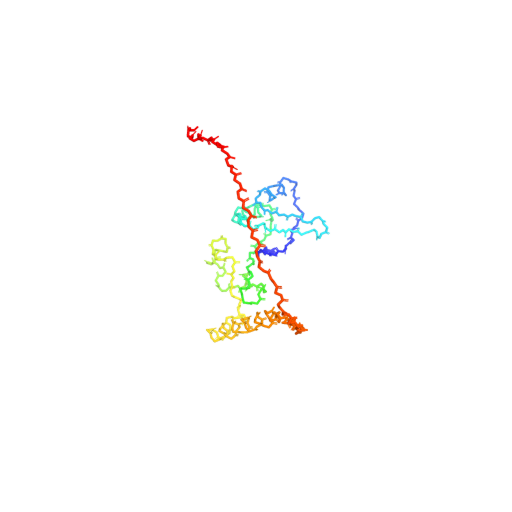 1
ATOM 907 C C . LYS A 1 118 ? 15.786 -20.310 -15.467 1.00 68.56 118 LYS A C 1
ATOM 909 O O . LYS A 1 118 ? 15.683 -21.529 -15.428 1.00 68.56 118 LYS A O 1
ATOM 914 N N . SER A 1 119 ? 16.650 -19.650 -14.695 1.00 58.81 119 SER A N 1
ATOM 915 C CA . SER A 1 119 ? 17.605 -20.325 -13.799 1.00 58.81 119 SER A CA 1
ATOM 916 C C . SER A 1 119 ? 16.969 -21.029 -12.592 1.00 58.81 119 SER A C 1
ATOM 918 O O . SER A 1 119 ? 17.649 -21.776 -11.893 1.00 58.81 119 SER A O 1
ATOM 920 N N . ARG A 1 120 ? 15.667 -20.828 -12.341 1.00 57.59 120 ARG A N 1
ATOM 921 C CA . ARG A 1 120 ? 14.890 -21.566 -11.328 1.00 57.59 120 ARG A CA 1
ATOM 922 C C . ARG A 1 120 ? 14.080 -22.728 -11.919 1.00 57.59 120 ARG A C 1
ATOM 924 O O . ARG A 1 120 ? 13.456 -23.461 -11.158 1.00 57.59 120 ARG A O 1
ATOM 931 N N . GLY A 1 121 ? 14.064 -22.875 -13.247 1.00 52.47 121 GLY A N 1
ATOM 932 C CA . GLY A 1 121 ? 13.259 -23.858 -13.978 1.00 52.47 121 GLY A CA 1
ATOM 933 C C . GLY A 1 121 ? 13.994 -25.131 -14.408 1.00 52.47 121 GLY A C 1
ATOM 934 O O . GLY A 1 121 ? 13.333 -26.071 -14.839 1.00 52.47 121 GLY A O 1
ATOM 935 N N . ASP A 1 122 ? 15.318 -25.210 -14.261 1.00 44.69 122 ASP A N 1
ATOM 936 C CA . ASP A 1 122 ? 16.098 -26.382 -14.681 1.00 44.69 122 ASP A CA 1
ATOM 937 C C . ASP A 1 122 ? 16.205 -27.421 -13.550 1.00 44.69 122 ASP A C 1
ATOM 939 O O . ASP A 1 122 ? 17.269 -27.726 -13.015 1.00 44.69 122 ASP A O 1
ATOM 943 N N . GLY A 1 123 ? 15.052 -27.978 -13.172 1.00 43.47 123 GLY A N 1
ATOM 944 C CA . GLY A 1 123 ? 14.984 -29.280 -12.516 1.00 43.47 123 GLY A CA 1
ATOM 945 C C . GLY A 1 123 ? 15.221 -30.369 -13.557 1.00 43.47 123 GLY A C 1
ATOM 946 O O . GLY A 1 123 ? 14.278 -30.871 -14.163 1.00 43.47 123 GLY A O 1
ATOM 947 N N . GLU A 1 124 ? 16.491 -30.693 -13.786 1.00 41.72 124 GLU A N 1
ATOM 948 C CA . GLU A 1 124 ? 16.959 -31.792 -14.627 1.00 41.72 124 GLU A CA 1
ATOM 949 C C . GLU A 1 124 ? 16.215 -33.098 -14.285 1.00 41.72 124 GLU A C 1
ATOM 951 O O . GLU A 1 124 ? 16.329 -33.648 -13.186 1.00 41.72 124 GLU A O 1
ATOM 956 N N . VAL A 1 125 ? 15.431 -33.609 -15.238 1.00 46.22 125 VAL A N 1
ATOM 957 C CA . VAL A 1 125 ? 14.871 -34.962 -15.178 1.00 46.22 125 VAL A CA 1
ATOM 958 C C . VAL A 1 125 ? 16.044 -35.936 -15.270 1.00 46.22 125 VAL A C 1
ATOM 960 O O . VAL A 1 125 ? 16.534 -36.222 -16.363 1.00 46.22 125 VAL A O 1
ATOM 963 N N . GLN A 1 126 ? 16.495 -36.455 -14.124 1.00 48.41 126 GLN A N 1
ATOM 964 C CA . GLN A 1 126 ? 17.433 -37.575 -14.071 1.00 48.41 126 GLN A CA 1
ATOM 965 C C . GLN A 1 126 ? 16.815 -38.772 -14.797 1.00 48.41 126 GLN A C 1
ATOM 967 O O . GLN A 1 126 ? 15.949 -39.480 -14.277 1.00 48.41 126 GLN A O 1
ATOM 972 N N . GLN A 1 127 ? 17.275 -38.999 -16.027 1.00 53.78 127 GLN A N 1
ATOM 973 C CA . GLN A 1 127 ? 17.062 -40.240 -16.752 1.00 53.78 127 GLN A CA 1
ATOM 974 C C . GLN A 1 127 ? 17.737 -41.362 -15.967 1.00 53.78 127 GLN A C 1
ATOM 976 O O . GLN A 1 127 ? 18.947 -41.567 -16.039 1.00 53.78 127 GLN A O 1
ATOM 981 N N . GLN A 1 128 ? 16.942 -42.104 -15.198 1.00 53.19 128 GLN A N 1
ATOM 982 C CA . GLN A 1 128 ? 17.381 -43.365 -14.625 1.00 53.19 128 GLN A CA 1
ATOM 983 C C . GLN A 1 128 ? 17.649 -44.336 -15.775 1.00 53.19 128 GLN A C 1
ATOM 985 O O . GLN A 1 128 ? 16.732 -44.810 -16.454 1.00 53.19 128 GLN A O 1
ATOM 990 N N . GLY A 1 129 ? 18.936 -44.601 -16.001 1.00 39.69 129 GLY A N 1
ATOM 991 C CA . GLY A 1 129 ? 19.413 -45.620 -16.917 1.00 39.69 129 GLY A CA 1
ATOM 992 C C . GLY A 1 129 ? 18.730 -46.950 -16.621 1.00 39.69 129 GLY A C 1
ATOM 993 O O . GLY A 1 129 ? 18.900 -47.541 -15.554 1.00 39.69 129 GLY A O 1
ATOM 994 N N . ARG A 1 130 ? 17.946 -47.435 -17.587 1.00 41.91 130 ARG A N 1
ATOM 995 C CA . ARG A 1 130 ? 17.427 -48.800 -17.578 1.00 41.91 130 ARG A CA 1
ATOM 996 C C . ARG A 1 130 ? 18.605 -49.753 -17.748 1.00 41.91 130 ARG A C 1
ATOM 998 O O . ARG A 1 130 ? 19.099 -49.959 -18.855 1.00 41.91 130 ARG A O 1
ATOM 1005 N N . GLY A 1 131 ? 19.046 -50.315 -16.626 1.00 40.94 131 GLY A N 1
ATOM 1006 C CA . GLY A 1 131 ? 19.960 -51.446 -16.579 1.00 40.94 131 GLY A CA 1
ATOM 1007 C C . GLY A 1 131 ? 19.442 -52.592 -17.447 1.00 40.94 131 GLY A C 1
ATOM 1008 O O . GLY A 1 131 ? 18.270 -52.968 -17.394 1.00 40.94 131 GLY A O 1
ATOM 1009 N N . GLY A 1 132 ? 20.330 -53.120 -18.285 1.00 44.25 132 GLY A N 1
ATOM 1010 C CA . GLY A 1 132 ? 20.031 -54.224 -19.178 1.00 44.25 132 GLY A CA 1
ATOM 1011 C C . GLY A 1 132 ? 19.733 -55.525 -18.432 1.00 44.25 132 GLY A C 1
ATOM 1012 O O . GLY A 1 132 ? 20.417 -55.894 -17.480 1.00 44.25 132 GLY A O 1
ATOM 1013 N N . ARG A 1 133 ? 18.7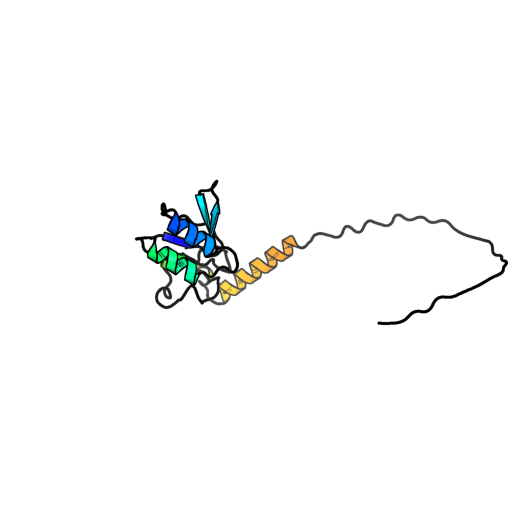67 -56.283 -18.953 1.00 42.34 133 ARG A N 1
ATOM 1014 C CA . ARG A 1 133 ? 18.734 -57.744 -18.835 1.00 42.34 133 ARG A CA 1
ATOM 1015 C C . ARG A 1 133 ? 18.571 -58.346 -20.225 1.00 42.34 133 ARG A C 1
ATOM 1017 O O . ARG A 1 133 ? 17.536 -58.199 -20.864 1.00 42.34 133 ARG A O 1
ATOM 1024 N N . ARG A 1 134 ? 19.633 -59.012 -20.684 1.00 41.16 134 ARG A N 1
ATOM 1025 C CA . ARG A 1 134 ? 19.617 -59.965 -21.799 1.00 41.16 134 ARG A CA 1
ATOM 1026 C C . ARG A 1 134 ? 19.309 -61.363 -21.250 1.00 41.16 134 ARG A C 1
ATOM 1028 O O . ARG A 1 134 ? 19.848 -61.732 -20.212 1.00 41.16 134 ARG A O 1
ATOM 1035 N N . GLY A 1 135 ? 18.516 -62.127 -22.002 1.00 37.88 135 GLY A N 1
ATOM 1036 C CA . GLY A 1 135 ? 18.261 -63.569 -21.846 1.00 37.88 135 GLY A CA 1
ATOM 1037 C C . GLY A 1 135 ? 16.827 -63.898 -22.280 1.00 37.88 135 GLY A C 1
ATOM 1038 O O . GLY A 1 135 ? 15.912 -63.674 -21.501 1.00 37.88 135 GLY A O 1
ATOM 1039 N N . ARG A 1 136 ? 16.554 -64.123 -23.581 1.00 42.59 136 ARG A N 1
ATOM 1040 C CA . ARG A 1 136 ? 16.440 -65.451 -24.257 1.00 42.59 136 ARG A CA 1
ATOM 1041 C C . ARG A 1 136 ? 15.632 -66.456 -23.418 1.00 42.59 136 ARG A C 1
ATOM 1043 O O . ARG A 1 136 ? 16.063 -66.760 -22.321 1.00 42.59 136 ARG A O 1
ATOM 1050 N N . GLY A 1 137 ? 14.524 -67.060 -23.843 1.00 36.41 137 GLY A N 1
ATOM 1051 C CA . GLY A 1 137 ? 13.886 -67.218 -25.152 1.00 36.41 137 GLY A CA 1
ATOM 1052 C C . GLY A 1 137 ? 13.292 -68.639 -25.224 1.00 36.41 137 GLY A C 1
ATOM 1053 O O . GLY A 1 137 ? 14.019 -69.580 -24.929 1.00 36.41 137 GLY A O 1
ATOM 1054 N N . GLY A 1 138 ? 12.015 -68.754 -25.624 1.00 36.03 138 GLY A N 1
ATOM 1055 C CA . GLY A 1 138 ? 11.312 -69.985 -26.051 1.00 36.03 138 GLY A CA 1
ATOM 1056 C C . GLY A 1 138 ? 10.819 -70.921 -24.931 1.00 36.03 138 GLY A C 1
ATOM 1057 O O . GLY A 1 138 ? 11.478 -71.067 -23.916 1.00 36.03 138 GLY A O 1
ATOM 1058 N N . GLU A 1 139 ? 9.702 -71.645 -25.011 1.00 38.47 139 GLU A N 1
ATOM 1059 C CA . GLU A 1 139 ? 8.649 -71.820 -26.020 1.00 38.47 139 GLU A CA 1
ATOM 1060 C C . GLU A 1 139 ? 7.648 -72.842 -25.428 1.00 38.47 139 GLU A C 1
ATOM 1062 O O . GLU A 1 139 ? 8.103 -73.845 -24.874 1.00 38.47 139 GLU A O 1
ATOM 1067 N N . ARG A 1 140 ? 6.325 -72.641 -25.537 1.00 39.06 140 ARG A N 1
ATOM 1068 C CA . ARG A 1 140 ? 5.370 -73.620 -26.109 1.00 39.06 140 ARG A CA 1
ATOM 1069 C C . ARG A 1 140 ? 3.896 -73.270 -25.886 1.00 39.06 140 ARG A C 1
ATOM 1071 O O . ARG A 1 140 ? 3.505 -72.550 -24.979 1.00 39.06 140 ARG A O 1
ATOM 1078 N N . ILE A 1 141 ? 3.132 -73.806 -26.826 1.00 44.91 141 ILE A N 1
ATOM 1079 C CA . ILE A 1 141 ? 1.818 -73.442 -27.336 1.00 44.91 141 ILE A CA 1
ATOM 1080 C C . ILE A 1 141 ? 0.812 -74.534 -26.930 1.00 44.91 141 ILE A C 1
ATOM 1082 O O . ILE A 1 141 ? 1.190 -75.702 -26.855 1.00 44.91 141 ILE A O 1
ATOM 1086 N N . GLY A 1 142 ? -0.468 -74.165 -26.806 1.00 35.94 142 GLY A N 1
ATOM 1087 C CA . GLY A 1 142 ? -1.636 -75.065 -26.819 1.00 35.94 142 GLY A CA 1
ATOM 1088 C C . GLY A 1 142 ? -2.353 -75.109 -25.466 1.00 35.94 142 GLY A C 1
ATOM 1089 O O . GLY A 1 142 ? -1.712 -75.323 -24.452 1.00 35.94 142 GLY A O 1
ATOM 1090 N N . GLY A 1 143 ? -3.662 -74.906 -25.326 1.00 37.78 143 GLY A N 1
ATOM 1091 C CA . GLY A 1 143 ? -4.787 -74.932 -26.262 1.00 37.78 143 GLY A CA 1
ATOM 1092 C C . GLY A 1 143 ? -5.955 -75.685 -25.594 1.00 37.78 143 GLY A C 1
ATOM 1093 O O . GLY A 1 143 ? -5.699 -76.647 -24.876 1.00 37.78 143 GLY A O 1
ATOM 1094 N N . ARG A 1 144 ? -7.205 -75.297 -25.919 1.00 39.88 144 ARG A N 1
ATOM 1095 C CA . ARG A 1 144 ? -8.527 -75.793 -25.431 1.00 39.88 144 ARG A CA 1
ATOM 1096 C C . ARG A 1 144 ? -9.025 -75.100 -24.150 1.00 39.88 144 ARG A C 1
ATOM 1098 O O . ARG A 1 144 ? -8.270 -74.969 -23.204 1.00 39.88 144 ARG A O 1
ATOM 1105 N N . GLY A 1 145 ? -10.275 -74.659 -24.027 1.00 34.38 145 GLY A N 1
ATOM 1106 C CA . GLY A 1 145 ? -11.453 -74.754 -24.893 1.00 34.38 145 GLY A CA 1
ATOM 1107 C C . GLY A 1 145 ? -12.723 -74.689 -24.028 1.00 34.38 145 GLY A C 1
ATOM 1108 O O . GLY A 1 145 ? -12.733 -75.316 -22.975 1.00 34.38 145 GLY A O 1
ATOM 1109 N N . GLY A 1 146 ? -13.751 -73.974 -24.508 1.00 37.94 146 GLY A N 1
ATOM 1110 C CA . GLY A 1 146 ? -15.155 -74.007 -24.043 1.00 37.94 146 GLY A CA 1
ATOM 1111 C C . GLY A 1 146 ? -15.436 -73.331 -22.691 1.00 37.94 146 GLY A C 1
ATOM 1112 O O . GLY A 1 146 ? -14.545 -73.197 -21.866 1.00 37.94 146 GLY A O 1
ATOM 1113 N N . ASP A 1 147 ? -16.643 -72.903 -22.339 1.00 36.47 147 ASP A N 1
ATOM 1114 C CA . ASP A 1 147 ? -17.928 -72.705 -23.020 1.00 36.47 147 ASP A CA 1
ATOM 1115 C C . ASP A 1 147 ? -18.885 -72.104 -21.956 1.00 36.47 147 ASP A C 1
ATOM 1117 O O . ASP A 1 147 ? -18.653 -72.292 -20.760 1.00 36.47 147 ASP A O 1
ATOM 1121 N N . GLY A 1 148 ? -19.972 -71.447 -22.376 1.00 45.06 148 GLY A N 1
ATOM 1122 C CA . GLY A 1 148 ? -21.090 -71.007 -21.510 1.00 45.06 148 GLY A CA 1
ATOM 1123 C C . GLY A 1 148 ? -20.922 -69.600 -20.915 1.00 45.06 148 GLY A C 1
ATOM 1124 O O . GLY A 1 148 ? -20.002 -69.350 -20.149 1.00 45.06 148 GLY A O 1
ATOM 1125 N N . GLY A 1 149 ? -21.714 -68.591 -21.296 1.00 40.28 149 GLY A N 1
ATOM 1126 C CA . GLY A 1 149 ? -23.167 -68.466 -21.058 1.00 40.28 149 GLY A CA 1
ATOM 1127 C C . GLY A 1 149 ? -23.362 -67.635 -19.773 1.00 40.28 149 GLY A C 1
ATOM 1128 O O . GLY A 1 149 ? -22.586 -67.784 -18.844 1.00 40.28 149 GLY A O 1
ATOM 1129 N N . ASP A 1 150 ? -24.312 -66.731 -19.563 1.00 46.62 150 ASP A N 1
ATOM 1130 C CA . ASP A 1 150 ? -25.563 -66.337 -20.202 1.00 46.62 150 ASP A CA 1
ATOM 1131 C C . ASP A 1 150 ? -26.130 -65.177 -19.333 1.00 46.62 150 ASP A C 1
ATOM 1133 O O . ASP A 1 150 ? -25.885 -65.159 -18.128 1.00 46.62 150 ASP A O 1
ATOM 1137 N N . LYS A 1 151 ? -26.923 -64.274 -19.940 1.00 53.88 151 LYS A N 1
ATOM 1138 C CA . LYS A 1 151 ? -27.817 -63.242 -19.337 1.00 53.88 151 LYS A CA 1
ATOM 1139 C C . LYS A 1 151 ? -27.168 -62.111 -18.514 1.00 53.88 151 LYS A C 1
ATOM 1141 O O . LYS A 1 151 ? -26.321 -62.321 -17.669 1.00 53.88 151 LYS A O 1
ATOM 1146 N N . GLY A 1 152 ? -27.539 -60.840 -18.653 1.00 41.25 152 GLY A N 1
ATOM 1147 C CA . GLY A 1 152 ? -28.754 -60.224 -19.185 1.00 41.25 152 GLY A CA 1
ATOM 1148 C C . GLY A 1 152 ? -29.219 -59.161 -18.177 1.00 41.25 152 GLY A C 1
ATOM 1149 O O . GLY A 1 152 ? -29.362 -59.470 -17.002 1.00 41.25 152 GLY A O 1
ATOM 1150 N N . GLY A 1 153 ? -29.445 -57.916 -18.609 1.00 48.75 153 GLY A N 1
ATOM 1151 C CA . GLY A 1 153 ? -29.995 -56.874 -17.731 1.00 48.75 153 GLY A CA 1
ATOM 1152 C C . GLY A 1 153 ? -29.924 -55.466 -18.315 1.00 48.75 153 GLY A C 1
ATOM 1153 O O . GLY A 1 153 ? -28.942 -54.760 -18.134 1.00 48.75 153 GLY A O 1
ATOM 1154 N N . LYS A 1 154 ? -30.979 -55.078 -19.037 1.00 51.53 154 LYS A N 1
ATOM 1155 C CA . LYS A 1 154 ? -31.254 -53.722 -19.534 1.00 51.53 154 LYS A CA 1
ATOM 1156 C C . LYS A 1 154 ? -31.958 -52.874 -18.461 1.00 51.53 154 LYS A C 1
ATOM 1158 O O . LYS A 1 154 ? -32.797 -53.401 -17.742 1.00 51.53 154 LYS A O 1
ATOM 1163 N N . GLY A 1 155 ? -31.734 -51.562 -18.513 1.00 46.59 155 GLY A N 1
ATOM 1164 C CA . GLY A 1 155 ? -32.596 -50.480 -17.994 1.00 46.59 155 GLY A CA 1
ATOM 1165 C C . GLY A 1 155 ? -31.781 -49.180 -17.998 1.00 46.59 155 GLY A C 1
ATOM 1166 O O . GLY A 1 155 ? -30.821 -49.100 -17.247 1.00 46.59 155 GLY A O 1
ATOM 1167 N N . LYS A 1 156 ? -31.861 -48.277 -18.995 1.00 54.41 156 LYS A N 1
ATOM 1168 C CA . LYS A 1 156 ? -32.914 -47.269 -19.294 1.00 54.41 156 LYS A CA 1
ATOM 1169 C C . LYS A 1 156 ? -33.361 -46.492 -18.039 1.00 54.41 156 LYS A C 1
ATOM 1171 O O . LYS A 1 156 ? -33.799 -47.143 -17.102 1.00 54.41 156 LYS A O 1
ATOM 1176 N N . ILE A 1 157 ? -33.033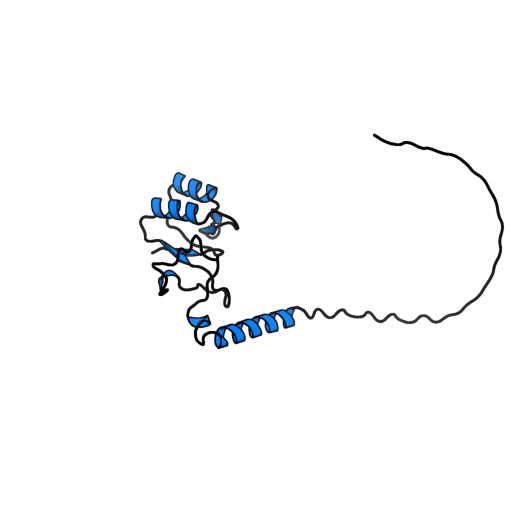 -45.190 -17.931 1.00 46.69 157 ILE A N 1
ATOM 1177 C CA . ILE A 1 157 ? -33.852 -44.009 -18.342 1.00 46.69 157 ILE A CA 1
ATOM 1178 C C . ILE A 1 157 ? -35.167 -44.024 -17.532 1.00 46.69 157 ILE A C 1
ATOM 1180 O O . ILE A 1 157 ? -35.885 -45.012 -17.645 1.00 46.69 157 ILE A O 1
ATOM 1184 N N . ASP A 1 158 ? -35.509 -43.081 -16.650 1.00 54.25 158 ASP A N 1
ATOM 1185 C CA . ASP A 1 158 ? -35.322 -41.616 -16.589 1.00 54.25 158 ASP A CA 1
ATOM 1186 C C . ASP A 1 158 ? -34.841 -41.110 -15.212 1.00 54.25 158 ASP A C 1
ATOM 1188 O O . ASP A 1 158 ? -35.163 -41.763 -14.191 1.00 54.25 158 ASP A O 1
#

Foldseek 3Di:
DFEDEAADKGADPDFDPVLVVQLVVQAWDADPVVRIIYGDPPGQPVSNVVSCVVTPPDDYDYWAAAPQPRHTQPLVPDPCNVPDPCRPDDSHDHHPVQCVVHPVSVVVSVVVVVVVVVVVPPPDPPPDDDDDDDDDDDDDDDDDDDDDDDDDDDDDDD

Radius of gyration: 31.75 Å; Cα contacts (8 Å, |Δi|>4): 154; chains: 1; bounding box: 55×91×46 Å

Solvent-accessible surface area (backbone atoms only — not comparable to full-atom values): 10160 Å² total; per-residue (Å²): 116,47,65,43,39,61,88,38,72,29,68,76,77,94,65,56,73,68,61,47,53,52,41,45,72,44,32,36,47,72,44,80,89,80,63,32,34,34,58,45,88,90,41,54,58,56,63,40,47,54,52,46,61,73,72,41,97,58,57,75,38,66,32,33,27,11,74,84,80,61,46,73,25,50,37,81,78,37,94,54,48,91,79,56,56,81,70,78,50,72,85,48,40,74,20,68,78,56,48,48,68,44,71,58,35,43,51,52,53,50,51,50,52,53,54,58,52,50,76,72,62,76,76,76,81,78,76,76,77,80,77,85,81,88,79,87,80,89,88,91,83,86,84,89,80,88,80,83,89,79,88,85,87,89,78,80,88,135

Mean predicted aligned error: 14.84 Å

pLDDT: mean 76.55, std 19.54, range [34.38, 94.75]